Protein AF-A0ABD0S0T4-F1 (afdb_monomer_lite)

Secondary structure (DSSP, 8-state):
---TTS---TT---HHHHHHHHT-SGGGSTTTGGGSTHHHHHHHHHHHHHHHHHHHHGGGT-----SSSSSTT-STTSBPTT-SS--BHHHHSS-HHHHTS--------

InterPro domains:
  IPR002227 Tyrosinase copper-binding domain [PF00264] (11-55)
  IPR002227 Tyrosinase copper-binding domain [PR00092] (15-26)
  IPR002227 Tyrosinase copper-binding domain [PR00092] (35-53)
  IPR002227 Tyrosinase copper-binding domain [PS00498] (36-47)
  IPR008922 Di-copper centre-containing domain superfamily [G3DSA:1.10.1280.10] (3-109)
  IPR008922 Di-copper centre-containing domain superfamily [SSF48056] (4-105)
  IPR050316 Tyrosinase and Hemocyanin [PTHR11474] (7-105)

Foldseek 3Di:
DDDPPPDDDPPDDDQLQVVQVVVVDQCNDPVRNVVPVVVVVSVVVVVQVLLVVLVVPVVVVPDDAAQDDDPPQRHQQHFRPPDPPTDGNVLVSHRCVVRVPDHDPDDDD

Sequence (109 aa):
YSAPQGNYDPVVRSLHNLAHLFLNGTGGQTHLSPNDPIFVLLHTFTDAIFDEWLQRHTAAGTVVYPEENAPIGHNREFNMVPFWPPVRNAEMFVTAPDNLGYTYEVQWP

Organism: Cirrhinus mrigala (NCBI:txid683832)

Structure (mmCIF, N/CA/C/O backbone):
data_AF-A0ABD0S0T4-F1
#
_entry.id   AF-A0ABD0S0T4-F1
#
loop_
_atom_site.group_PDB
_atom_site.id
_atom_site.type_symbol
_atom_site.label_atom_id
_atom_site.label_alt_id
_atom_site.label_comp_id
_atom_site.label_asym_id
_atom_site.label_entity_id
_atom_site.label_seq_id
_atom_site.pdbx_PDB_ins_code
_atom_site.Cartn_x
_atom_site.Cartn_y
_atom_site.Cartn_z
_atom_site.occupancy
_atom_site.B_iso_or_equiv
_atom_site.auth_seq_id
_atom_site.auth_comp_id
_atom_site.auth_asym_id
_atom_site.auth_atom_id
_atom_site.pdbx_PDB_model_num
ATOM 1 N N . TYR A 1 1 ? 22.169 -1.899 3.668 1.00 60.25 1 TYR A N 1
ATOM 2 C CA . TYR A 1 1 ? 21.274 -1.962 2.495 1.00 60.25 1 TYR A CA 1
ATOM 3 C C . TYR A 1 1 ? 19.803 -2.042 2.895 1.00 60.25 1 TYR A C 1
ATOM 5 O O . TYR A 1 1 ? 19.040 -1.268 2.346 1.00 60.25 1 TYR A O 1
ATOM 13 N N . SER A 1 2 ? 19.399 -2.822 3.906 1.00 63.69 2 SER A N 1
ATOM 14 C CA . SER A 1 2 ? 18.089 -2.662 4.568 1.00 63.69 2 SER A CA 1
ATOM 15 C C . SER A 1 2 ? 18.267 -2.269 6.040 1.00 63.69 2 SER A C 1
ATOM 17 O O . SER A 1 2 ? 18.980 -2.962 6.761 1.00 63.69 2 SER A O 1
ATOM 19 N N . ALA A 1 3 ? 17.622 -1.188 6.486 1.00 78.38 3 ALA A N 1
ATOM 20 C CA . ALA A 1 3 ? 17.511 -0.808 7.900 1.00 78.38 3 ALA A CA 1
ATOM 21 C C . ALA A 1 3 ? 16.033 -0.915 8.336 1.00 78.38 3 ALA A C 1
ATOM 23 O O . ALA A 1 3 ? 15.324 0.089 8.357 1.00 78.38 3 ALA A O 1
ATOM 24 N N . PRO A 1 4 ? 15.511 -2.135 8.583 1.00 87.25 4 PRO A N 1
ATOM 25 C CA . PRO A 1 4 ? 14.080 -2.368 8.803 1.00 87.25 4 PRO A CA 1
ATOM 26 C C . PRO A 1 4 ? 13.572 -1.946 10.194 1.00 87.25 4 PRO A C 1
ATOM 28 O O . PRO A 1 4 ? 12.432 -2.230 10.532 1.00 87.25 4 PRO A O 1
ATOM 31 N N . GLN A 1 5 ? 14.391 -1.285 11.016 1.00 92.19 5 GLN A N 1
ATOM 32 C CA . GLN A 1 5 ? 14.072 -0.966 12.415 1.00 92.19 5 GLN A CA 1
ATOM 33 C C . GLN 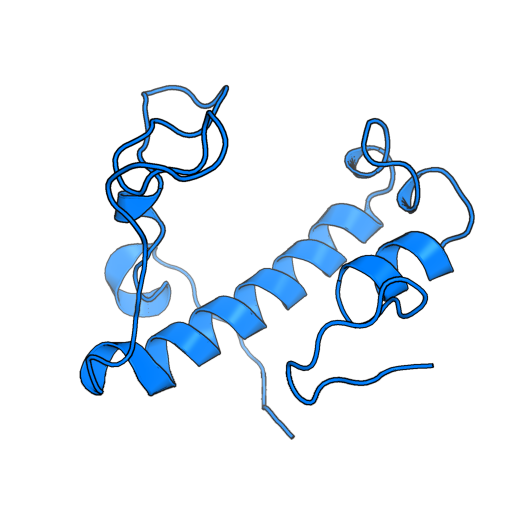A 1 5 ? 13.128 0.241 12.589 1.00 92.19 5 GLN A C 1
ATOM 35 O O . GLN A 1 5 ? 12.870 0.649 13.716 1.00 92.19 5 GLN A O 1
ATOM 40 N N . GLY A 1 6 ? 12.643 0.839 11.495 1.00 91.62 6 GLY A N 1
ATOM 41 C CA . GLY A 1 6 ? 11.724 1.987 11.517 1.00 91.62 6 GLY A CA 1
ATOM 42 C C . GLY A 1 6 ? 12.398 3.364 11.561 1.00 91.62 6 GLY A C 1
ATOM 43 O O . GLY A 1 6 ? 11.715 4.377 11.443 1.00 91.62 6 GLY A O 1
ATOM 44 N N . ASN A 1 7 ? 13.728 3.425 11.672 1.00 94.81 7 ASN A N 1
ATOM 45 C CA . ASN A 1 7 ? 14.466 4.687 11.608 1.00 94.81 7 ASN A CA 1
ATOM 46 C C . ASN A 1 7 ? 14.485 5.240 10.179 1.00 94.81 7 ASN A C 1
ATOM 48 O O . ASN A 1 7 ? 14.825 4.528 9.232 1.00 94.81 7 ASN A O 1
ATOM 52 N N . TYR A 1 8 ? 14.173 6.527 10.035 1.00 93.75 8 TYR A N 1
ATOM 53 C CA . TYR A 1 8 ? 14.284 7.219 8.758 1.00 93.75 8 TYR A CA 1
ATOM 54 C C . TYR A 1 8 ? 15.749 7.506 8.410 1.00 93.75 8 TYR A C 1
ATOM 56 O O . TYR A 1 8 ? 16.477 8.111 9.196 1.00 93.75 8 TYR A O 1
ATOM 64 N N . ASP A 1 9 ? 16.147 7.121 7.200 1.00 93.75 9 ASP A N 1
ATOM 65 C CA . ASP A 1 9 ? 17.419 7.490 6.585 1.00 93.75 9 ASP A CA 1
ATOM 66 C C . ASP A 1 9 ? 17.164 7.835 5.102 1.00 93.75 9 ASP A C 1
ATOM 68 O O . ASP A 1 9 ? 16.684 6.978 4.349 1.00 93.75 9 ASP A O 1
ATOM 72 N N . PRO A 1 10 ? 17.474 9.069 4.650 1.00 93.44 10 PRO A N 1
ATOM 73 C CA . PRO A 1 10 ? 17.185 9.511 3.287 1.00 93.44 10 PRO A CA 1
ATOM 74 C C . PRO A 1 10 ? 17.877 8.680 2.196 1.00 93.44 10 PRO A C 1
ATOM 76 O O . PRO A 1 10 ? 17.391 8.667 1.057 1.00 93.44 10 PRO A O 1
ATOM 79 N N . VAL A 1 11 ? 18.971 7.970 2.499 1.00 94.06 11 VAL A N 1
ATOM 80 C CA . VAL A 1 11 ? 19.699 7.159 1.506 1.00 94.06 11 VAL A CA 1
ATOM 81 C C . VAL A 1 11 ? 19.265 5.693 1.472 1.00 94.06 11 VAL A C 1
ATOM 83 O O . VAL A 1 11 ? 19.567 4.986 0.511 1.00 94.06 11 VAL A O 1
ATOM 86 N N . VAL A 1 12 ? 18.527 5.216 2.478 1.00 92.81 12 VAL A N 1
ATOM 87 C CA . VAL A 1 12 ? 18.126 3.805 2.571 1.00 92.81 12 VAL A CA 1
ATOM 88 C C . VAL A 1 12 ? 16.858 3.535 1.767 1.00 92.81 12 VAL A C 1
ATOM 90 O O . VAL A 1 12 ? 15.885 4.287 1.806 1.00 92.81 12 VAL A O 1
ATOM 93 N N . ARG A 1 13 ? 16.845 2.412 1.045 1.00 94.56 13 ARG A N 1
ATOM 94 C CA . ARG A 1 13 ? 15.651 1.841 0.414 1.00 94.56 13 ARG A CA 1
ATOM 95 C C . ARG A 1 13 ? 15.522 0.401 0.889 1.00 94.56 13 ARG A C 1
ATOM 97 O O . ARG A 1 13 ? 16.462 -0.375 0.758 1.00 94.56 13 ARG A O 1
ATOM 104 N N . SER A 1 14 ? 14.383 0.057 1.471 1.00 95.62 14 SER A N 1
ATOM 105 C CA . SER A 1 14 ? 14.103 -1.267 2.030 1.00 95.62 14 SER A CA 1
ATOM 106 C C . SER A 1 14 ? 12.754 -1.784 1.527 1.00 95.62 14 SER A C 1
ATOM 108 O O . SER A 1 14 ? 11.988 -1.034 0.915 1.00 95.62 14 SER A O 1
ATOM 110 N N . LEU A 1 15 ? 12.490 -3.071 1.778 1.00 96.25 15 LEU A N 1
ATOM 111 C CA . LEU A 1 15 ? 11.196 -3.732 1.564 1.00 96.25 15 LEU A CA 1
ATOM 112 C C . LEU A 1 15 ? 10.582 -3.386 0.191 1.00 96.25 15 LEU A C 1
ATOM 114 O O . LEU A 1 15 ? 11.254 -3.553 -0.825 1.00 96.25 15 LEU A O 1
ATOM 118 N N . HIS A 1 16 ? 9.348 -2.876 0.164 1.00 97.94 16 HIS A N 1
ATOM 119 C CA . HIS A 1 16 ? 8.596 -2.490 -1.034 1.00 97.94 16 HIS A CA 1
ATOM 120 C C . HIS A 1 16 ? 9.418 -1.660 -2.036 1.00 97.94 16 HIS A C 1
ATOM 122 O O . HIS A 1 16 ? 9.550 -2.028 -3.203 1.00 97.94 16 HIS A O 1
ATOM 128 N N . ASN A 1 17 ? 10.034 -0.561 -1.582 1.00 97.00 17 ASN A N 1
ATOM 129 C CA . ASN A 1 17 ? 10.778 0.327 -2.479 1.00 97.00 17 ASN A CA 1
ATOM 130 C C . ASN A 1 17 ? 12.036 -0.353 -3.028 1.00 97.00 17 ASN A C 1
ATOM 132 O O . ASN A 1 17 ? 12.385 -0.151 -4.188 1.00 97.00 17 ASN A O 1
ATOM 136 N N . LEU A 1 18 ? 12.720 -1.161 -2.213 1.00 97.31 18 LEU A N 1
ATOM 137 C CA . LEU A 1 18 ? 13.885 -1.915 -2.673 1.00 97.31 18 LEU A CA 1
ATOM 138 C C . LEU A 1 18 ? 13.494 -2.974 -3.708 1.00 97.31 18 LEU A C 1
ATOM 140 O O . LEU A 1 18 ? 14.202 -3.118 -4.698 1.00 97.31 18 LEU A O 1
ATOM 144 N N . ALA A 1 19 ? 12.374 -3.673 -3.506 1.00 97.94 19 ALA A N 1
ATOM 145 C CA . ALA A 1 19 ? 11.875 -4.671 -4.447 1.00 97.94 19 ALA A CA 1
ATOM 146 C C . ALA A 1 19 ? 11.572 -4.049 -5.820 1.00 97.94 19 ALA A C 1
ATOM 148 O O . ALA A 1 19 ? 12.017 -4.582 -6.831 1.00 97.94 19 ALA A O 1
ATOM 149 N N . HIS A 1 20 ? 10.926 -2.877 -5.862 1.00 98.44 20 HIS A N 1
ATOM 150 C CA . HIS A 1 20 ? 10.740 -2.128 -7.110 1.00 98.44 20 HIS A CA 1
ATOM 151 C C . HIS A 1 20 ? 12.069 -1.725 -7.763 1.00 98.44 20 HIS A C 1
ATO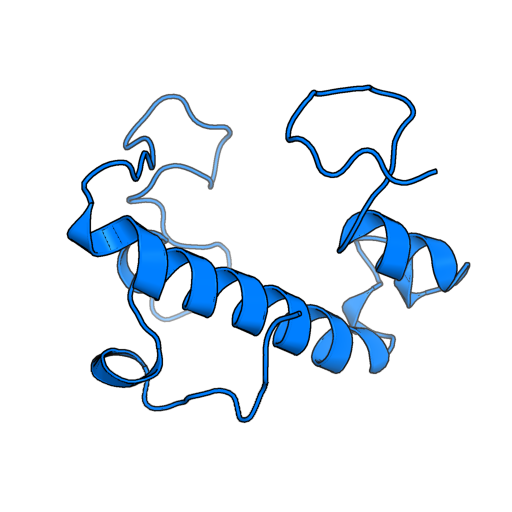M 153 O O . HIS A 1 20 ? 12.275 -1.958 -8.953 1.00 98.44 20 HIS A O 1
ATOM 159 N N . LEU A 1 21 ? 12.988 -1.130 -6.995 1.00 97.75 21 LEU A N 1
ATOM 160 C CA . LEU A 1 21 ? 14.267 -0.638 -7.522 1.00 97.75 21 LEU A CA 1
ATOM 161 C C . LEU A 1 21 ? 15.190 -1.767 -7.997 1.00 97.75 21 LEU A C 1
ATOM 163 O O . LEU A 1 21 ? 15.956 -1.572 -8.939 1.00 97.75 21 LEU A O 1
ATOM 167 N N . PHE A 1 22 ? 15.094 -2.949 -7.387 1.00 98.00 22 PHE A N 1
ATOM 168 C CA . PHE A 1 22 ? 15.858 -4.133 -7.774 1.00 98.00 22 PHE A CA 1
ATOM 169 C C . PHE A 1 22 ? 15.574 -4.571 -9.216 1.00 98.00 22 PHE A C 1
ATOM 171 O O . PHE A 1 22 ? 16.479 -5.050 -9.895 1.00 98.00 22 PHE A O 1
ATOM 178 N N . LEU A 1 23 ? 14.350 -4.355 -9.710 1.00 97.88 23 LEU A N 1
ATOM 179 C CA . LEU A 1 23 ? 13.962 -4.724 -11.074 1.00 97.88 23 LEU A CA 1
ATOM 180 C C . LEU A 1 23 ? 14.694 -3.907 -12.148 1.00 97.88 23 LEU A C 1
ATOM 182 O O . LEU A 1 23 ? 14.752 -4.346 -13.293 1.00 97.88 23 LEU A O 1
ATOM 186 N N . ASN A 1 24 ? 15.248 -2.737 -11.794 1.00 97.88 24 ASN A N 1
ATOM 187 C CA . ASN A 1 24 ? 16.052 -1.880 -12.674 1.00 97.88 24 ASN A CA 1
ATOM 188 C C . ASN A 1 24 ? 15.456 -1.710 -14.091 1.00 97.88 24 ASN A C 1
ATOM 190 O O . ASN A 1 24 ? 16.138 -1.845 -15.107 1.00 97.88 24 ASN A O 1
ATOM 194 N N . GLY A 1 25 ? 14.150 -1.453 -14.157 1.00 97.50 25 GLY A N 1
ATOM 195 C CA . GLY A 1 25 ? 13.388 -1.412 -15.401 1.00 97.50 25 GLY A CA 1
ATOM 196 C C . GLY A 1 25 ? 12.016 -0.777 -15.201 1.00 97.50 25 GLY A C 1
ATOM 197 O O . GLY A 1 25 ? 11.832 0.035 -14.293 1.00 97.50 25 GLY A O 1
ATOM 198 N N . THR A 1 26 ? 11.045 -1.161 -16.031 1.00 98.25 26 THR A N 1
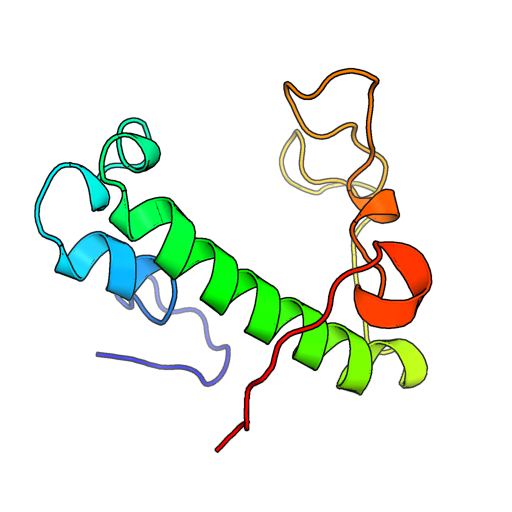ATOM 199 C CA . THR A 1 26 ? 9.658 -0.662 -15.978 1.00 98.25 26 THR A CA 1
ATOM 200 C C . THR A 1 26 ? 9.061 -0.766 -14.573 1.00 98.25 26 THR A C 1
ATOM 202 O O . THR A 1 26 ? 8.524 0.216 -14.064 1.00 98.25 26 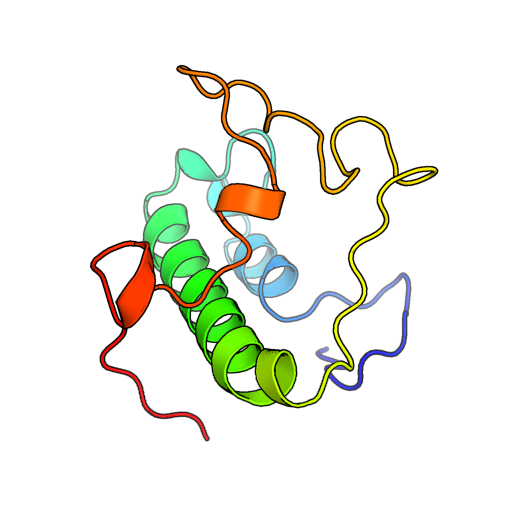THR A O 1
ATOM 205 N N . GLY A 1 27 ? 9.249 -1.910 -13.903 1.00 98.31 27 GLY A N 1
ATOM 206 C CA . GLY A 1 27 ? 8.768 -2.154 -12.542 1.00 98.31 27 GLY A CA 1
ATOM 207 C C . GLY A 1 27 ? 9.347 -1.225 -11.464 1.00 98.31 27 GLY A C 1
ATOM 208 O O . GLY A 1 27 ? 8.766 -1.125 -10.388 1.00 98.31 27 GLY A O 1
ATOM 209 N N . GLY A 1 28 ? 10.447 -0.515 -11.738 1.00 97.94 28 GLY A N 1
ATOM 210 C CA . GLY A 1 28 ? 11.085 0.425 -10.806 1.00 97.94 28 GLY A CA 1
ATOM 211 C C . GLY A 1 28 ? 10.642 1.885 -10.953 1.00 97.94 28 GLY A C 1
ATOM 212 O O . GLY A 1 28 ? 11.099 2.735 -10.191 1.00 97.94 28 GLY A O 1
ATOM 213 N N . GLN A 1 29 ? 9.782 2.204 -11.925 1.00 98.25 29 GLN A N 1
ATOM 214 C CA . GLN A 1 29 ? 9.345 3.575 -12.210 1.00 98.25 29 GLN A CA 1
ATOM 215 C C . GLN A 1 29 ? 7.893 3.777 -11.771 1.00 98.25 29 GLN A C 1
ATOM 217 O O . GLN A 1 29 ? 7.000 3.183 -12.355 1.00 98.25 29 GLN A O 1
ATOM 222 N N . THR A 1 30 ? 7.617 4.656 -10.802 1.00 97.81 30 THR A N 1
ATOM 223 C CA . THR A 1 30 ? 6.284 4.801 -10.169 1.00 97.81 30 THR A CA 1
ATOM 224 C C . THR A 1 30 ? 5.111 4.962 -11.145 1.00 97.81 30 THR A C 1
ATOM 226 O O . THR A 1 30 ? 4.036 4.428 -10.910 1.00 97.81 30 THR A O 1
ATOM 229 N N . HIS A 1 31 ? 5.301 5.687 -12.248 1.00 98.00 31 HIS A N 1
ATOM 230 C CA . HIS A 1 31 ? 4.247 5.953 -13.234 1.00 98.00 31 HIS A CA 1
ATOM 231 C C . HIS A 1 31 ? 4.053 4.822 -14.260 1.00 98.00 31 HIS A C 1
ATOM 233 O O . HIS A 1 31 ? 3.087 4.853 -15.018 1.00 98.00 31 HIS A O 1
ATOM 239 N N . LEU A 1 32 ? 4.961 3.841 -14.300 1.00 98.38 32 LEU A N 1
ATOM 240 C CA . LEU A 1 32 ? 4.913 2.702 -15.221 1.00 98.38 32 LEU A CA 1
ATOM 241 C C . LEU A 1 32 ? 4.929 1.352 -14.514 1.00 98.38 32 LEU A C 1
ATOM 243 O O . LEU A 1 32 ? 4.700 0.352 -15.187 1.00 98.38 32 LEU A O 1
ATOM 247 N N . SER A 1 33 ? 5.206 1.299 -13.212 1.00 98.69 33 SER A N 1
ATOM 248 C CA . SER A 1 33 ? 5.500 0.055 -12.506 1.00 98.69 33 SER A CA 1
ATOM 249 C C . SER A 1 33 ? 4.412 -1.010 -12.644 1.00 98.69 33 SER A C 1
ATOM 251 O O . SER A 1 33 ? 4.797 -2.164 -12.824 1.00 98.69 33 SER A O 1
ATOM 253 N N . PRO A 1 34 ? 3.101 -0.683 -12.707 1.00 98.62 34 PRO A N 1
ATOM 254 C CA . PRO A 1 34 ? 2.070 -1.693 -12.944 1.00 98.62 34 PRO A CA 1
ATOM 255 C C . PRO A 1 34 ? 2.072 -2.320 -14.350 1.00 98.62 34 PRO A C 1
ATOM 257 O O . PRO A 1 34 ? 1.369 -3.301 -14.563 1.00 98.62 34 PRO A O 1
ATOM 260 N N . ASN A 1 35 ? 2.835 -1.791 -15.319 1.00 98.56 35 ASN A N 1
ATOM 261 C CA . ASN A 1 35 ? 3.000 -2.426 -16.638 1.00 98.56 35 ASN A CA 1
ATOM 262 C C . ASN A 1 35 ? 3.866 -3.695 -16.573 1.00 98.56 35 ASN A C 1
ATOM 264 O O . ASN A 1 35 ? 3.826 -4.509 -17.495 1.00 98.56 35 ASN A O 1
ATOM 268 N N . ASP A 1 36 ? 4.669 -3.856 -15.519 1.00 98.69 36 ASP A N 1
ATOM 269 C CA . ASP A 1 36 ? 5.390 -5.094 -15.237 1.00 98.69 36 ASP A CA 1
ATOM 270 C C . ASP A 1 36 ? 4.509 -5.989 -14.343 1.00 98.69 36 ASP A C 1
ATOM 272 O O . ASP A 1 36 ? 4.161 -5.572 -13.235 1.00 98.69 36 ASP A O 1
ATOM 276 N N . PRO A 1 37 ? 4.136 -7.214 -14.761 1.00 98.56 37 PRO A N 1
ATOM 277 C CA . PRO A 1 37 ? 3.240 -8.072 -13.983 1.00 98.56 37 PRO A CA 1
ATOM 278 C C . PRO A 1 37 ? 3.810 -8.488 -12.618 1.00 98.56 37 PRO A C 1
ATOM 280 O O . PRO A 1 37 ? 3.040 -8.883 -11.740 1.00 98.56 37 PRO A O 1
ATOM 283 N N . ILE A 1 38 ? 5.125 -8.353 -12.391 1.00 98.75 38 ILE A N 1
ATOM 284 C CA . ILE A 1 38 ? 5.725 -8.539 -11.061 1.00 98.75 38 ILE A CA 1
ATOM 285 C C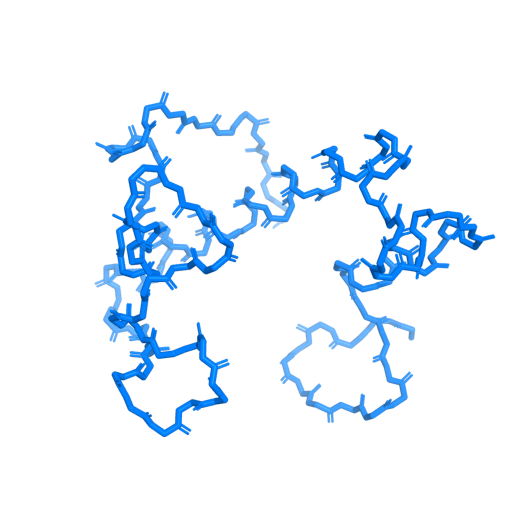 . ILE A 1 38 ? 5.088 -7.590 -10.033 1.00 98.75 38 ILE A C 1
ATOM 287 O O . ILE A 1 38 ? 4.993 -7.953 -8.861 1.00 98.75 38 ILE A O 1
ATOM 291 N N . PHE A 1 39 ? 4.582 -6.424 -10.458 1.00 98.81 39 PHE A N 1
ATOM 292 C CA . PHE A 1 39 ? 3.874 -5.464 -9.609 1.00 98.81 39 PHE A CA 1
ATOM 293 C C . PHE A 1 39 ? 2.755 -6.112 -8.790 1.00 98.81 39 PHE A C 1
ATOM 295 O O . PHE A 1 39 ? 2.656 -5.864 -7.591 1.00 98.81 39 PHE A O 1
ATOM 302 N N . VAL A 1 40 ? 1.945 -6.978 -9.411 1.00 98.81 40 VAL A N 1
ATOM 303 C CA . VAL A 1 40 ? 0.823 -7.641 -8.729 1.00 98.81 40 VAL A CA 1
ATOM 304 C C . VAL A 1 40 ? 1.342 -8.525 -7.600 1.00 98.81 40 VAL A C 1
ATOM 306 O O . VAL A 1 40 ? 0.893 -8.393 -6.467 1.00 98.81 40 VAL A O 1
ATOM 309 N N . LEU A 1 41 ? 2.336 -9.370 -7.883 1.00 98.75 41 LEU A N 1
ATOM 310 C CA . LEU A 1 41 ? 2.906 -10.290 -6.895 1.00 98.75 41 LEU A CA 1
ATOM 311 C C . LEU A 1 41 ? 3.598 -9.531 -5.752 1.00 98.75 41 LEU A C 1
ATOM 313 O O . LEU A 1 41 ? 3.395 -9.842 -4.576 1.00 98.75 41 LEU A O 1
ATOM 317 N N . LEU A 1 42 ? 4.360 -8.489 -6.094 1.00 98.75 42 LEU A N 1
ATOM 318 C CA . LEU A 1 42 ? 5.036 -7.613 -5.137 1.00 98.75 42 LEU A CA 1
ATOM 319 C C . LEU A 1 42 ? 4.029 -6.949 -4.188 1.00 98.75 42 LEU A C 1
ATOM 321 O O . LEU A 1 42 ? 4.219 -6.970 -2.967 1.00 98.75 42 LEU A O 1
ATOM 325 N N . HIS A 1 43 ? 2.941 -6.399 -4.728 1.00 98.81 43 HIS A N 1
ATOM 326 C CA . HIS A 1 43 ? 1.930 -5.729 -3.918 1.00 98.81 43 HIS A CA 1
ATOM 327 C C . HIS A 1 43 ? 1.045 -6.700 -3.137 1.00 98.81 43 HIS A C 1
ATOM 329 O O . HIS A 1 43 ? 0.708 -6.377 -2.006 1.00 98.81 43 HIS A O 1
ATOM 335 N N . THR A 1 44 ? 0.760 -7.909 -3.636 1.00 98.81 44 THR A N 1
ATOM 336 C CA . THR A 1 44 ? 0.076 -8.930 -2.819 1.00 98.81 44 THR A CA 1
ATOM 337 C C . THR A 1 44 ? 0.902 -9.358 -1.608 1.00 98.81 44 THR A C 1
ATOM 339 O O . THR A 1 44 ? 0.346 -9.554 -0.535 1.00 98.81 44 THR A O 1
ATOM 342 N N . PHE A 1 45 ? 2.232 -9.449 -1.733 1.00 98.69 45 PHE A N 1
ATOM 343 C CA . PHE A 1 45 ? 3.090 -9.752 -0.584 1.00 98.69 45 PHE A CA 1
ATOM 344 C C . PHE A 1 45 ? 3.209 -8.563 0.381 1.00 98.69 45 PHE A C 1
ATOM 346 O O . PHE A 1 45 ? 3.271 -8.745 1.595 1.00 98.69 45 PHE A O 1
ATOM 353 N N . THR A 1 46 ? 3.205 -7.336 -0.149 1.00 98.75 46 THR A N 1
ATOM 354 C CA . THR A 1 46 ? 3.160 -6.116 0.672 1.00 98.75 46 THR A CA 1
ATOM 355 C C . THR A 1 46 ? 1.847 -6.027 1.457 1.00 98.75 46 THR A C 1
ATOM 357 O O . THR A 1 46 ? 1.880 -5.696 2.640 1.00 98.75 46 THR A O 1
ATOM 360 N N . ASP A 1 47 ? 0.719 -6.378 0.834 1.00 98.75 47 ASP A N 1
ATOM 361 C CA . ASP A 1 47 ? -0.594 -6.426 1.486 1.00 98.75 47 ASP A CA 1
ATOM 362 C C . ASP A 1 47 ? -0.674 -7.535 2.542 1.00 98.75 47 ASP A C 1
ATOM 364 O O . ASP A 1 47 ? -1.155 -7.289 3.639 1.00 98.75 47 ASP A O 1
ATOM 368 N N . ALA A 1 48 ? -0.083 -8.710 2.296 1.00 98.56 48 ALA A N 1
ATOM 369 C CA . ALA A 1 48 ? 0.009 -9.764 3.310 1.00 98.56 48 ALA A CA 1
ATOM 370 C C . ALA A 1 48 ? 0.736 -9.300 4.583 1.00 98.56 48 ALA A C 1
ATOM 372 O O . ALA A 1 48 ? 0.298 -9.591 5.694 1.00 98.56 48 ALA A O 1
ATOM 373 N N . ILE A 1 49 ? 1.833 -8.544 4.436 1.00 98.19 49 ILE A N 1
ATOM 374 C CA . ILE A 1 49 ? 2.549 -7.952 5.580 1.00 98.19 49 ILE A CA 1
ATOM 375 C C . ILE A 1 49 ? 1.659 -6.933 6.304 1.00 98.19 49 ILE A C 1
ATOM 377 O O . ILE A 1 49 ? 1.691 -6.852 7.533 1.00 98.19 49 ILE A O 1
ATOM 381 N N . PHE A 1 50 ? 0.883 -6.144 5.556 1.00 97.56 50 PHE A N 1
ATOM 382 C CA . PHE A 1 50 ? -0.043 -5.169 6.126 1.00 97.56 50 PHE A CA 1
ATOM 383 C C . PHE A 1 50 ? -1.189 -5.843 6.893 1.00 97.56 50 PHE A C 1
ATOM 385 O O . PHE A 1 50 ? -1.449 -5.453 8.031 1.00 97.56 50 PHE A O 1
ATOM 392 N N . ASP A 1 51 ? -1.802 -6.891 6.339 1.00 97.62 51 ASP A N 1
ATOM 393 C CA . ASP A 1 51 ? -2.851 -7.665 7.009 1.00 97.62 51 ASP A CA 1
ATOM 394 C C . ASP A 1 51 ? -2.329 -8.329 8.292 1.00 97.62 51 ASP A C 1
ATOM 396 O O . ASP A 1 51 ? -2.941 -8.192 9.351 1.00 97.62 51 ASP A O 1
ATOM 400 N N . GLU A 1 52 ? -1.139 -8.939 8.261 1.00 96.69 52 GLU A N 1
ATOM 401 C CA . GLU A 1 52 ? -0.510 -9.480 9.474 1.00 96.69 52 GLU A CA 1
ATOM 402 C C . GLU A 1 52 ? -0.278 -8.391 10.529 1.00 96.69 52 GLU A C 1
ATOM 404 O O . GLU A 1 52 ? -0.506 -8.592 11.728 1.00 96.69 52 GLU A O 1
ATOM 409 N N . TRP A 1 53 ? 0.180 -7.212 10.103 1.00 96.00 53 TRP A N 1
ATOM 410 C CA . TRP A 1 53 ? 0.370 -6.090 11.011 1.00 96.00 53 TRP A CA 1
ATOM 411 C C . TRP A 1 53 ? -0.961 -5.641 11.631 1.00 96.00 53 TRP A C 1
ATOM 413 O O . TRP A 1 53 ? -1.004 -5.419 12.847 1.00 96.00 53 TRP A O 1
ATOM 423 N N . LEU A 1 54 ? -2.044 -5.575 10.848 1.00 94.81 54 LEU A N 1
ATOM 424 C CA . LEU A 1 54 ? -3.388 -5.261 11.339 1.00 94.81 54 LEU A CA 1
ATOM 425 C C . LEU A 1 54 ? -3.869 -6.297 12.355 1.00 94.81 54 LEU A C 1
ATOM 427 O O . LEU A 1 54 ? -4.346 -5.907 13.423 1.00 94.81 54 LEU A O 1
ATOM 431 N N . GLN A 1 55 ? -3.697 -7.590 12.078 1.00 92.19 55 GLN A N 1
ATOM 432 C CA . GLN A 1 55 ? -4.083 -8.664 12.996 1.00 92.19 55 GLN A CA 1
ATOM 433 C C . GLN A 1 55 ? -3.339 -8.559 14.337 1.00 92.19 55 GLN A C 1
ATOM 435 O O . GLN A 1 55 ? -3.948 -8.684 15.401 1.00 92.19 55 GLN A O 1
ATOM 440 N N . ARG A 1 56 ? -2.033 -8.257 14.311 1.00 92.44 56 ARG A N 1
ATOM 441 C CA . ARG A 1 56 ? -1.205 -8.151 15.528 1.00 92.44 56 ARG A CA 1
ATOM 442 C C . ARG A 1 56 ? -1.462 -6.891 16.357 1.00 92.44 56 ARG A C 1
ATOM 444 O O . ARG A 1 56 ? -1.298 -6.938 17.575 1.00 92.44 56 ARG A O 1
ATOM 451 N N . HIS A 1 57 ? -1.815 -5.765 15.731 1.00 90.31 57 HIS A N 1
ATOM 452 C CA . HIS A 1 57 ? -1.771 -4.452 16.397 1.00 90.31 57 HIS A CA 1
ATOM 453 C C . HIS A 1 57 ? -3.124 -3.751 16.532 1.00 90.31 57 HIS A C 1
ATOM 455 O O . HIS A 1 57 ? -3.267 -2.902 17.412 1.00 90.31 57 HIS A O 1
ATOM 461 N N . THR A 1 58 ? -4.139 -4.111 15.743 1.00 81.06 58 THR A N 1
ATOM 462 C CA . THR A 1 58 ? -5.462 -3.464 15.837 1.00 81.06 58 THR A CA 1
ATOM 463 C C . THR A 1 58 ? -6.093 -3.679 17.214 1.00 81.06 58 THR A C 1
ATOM 465 O O . THR A 1 58 ? -6.575 -2.729 17.827 1.00 81.06 58 THR A O 1
ATOM 468 N N . ALA A 1 59 ? -5.994 -4.891 17.772 1.00 72.38 59 ALA A N 1
ATOM 469 C CA . ALA A 1 59 ? -6.481 -5.183 19.124 1.00 72.38 59 ALA A CA 1
ATOM 470 C C . ALA A 1 59 ? -5.687 -4.458 20.231 1.00 72.38 59 ALA A C 1
ATOM 472 O O . ALA A 1 59 ? -6.206 -4.241 21.324 1.00 72.38 59 ALA A O 1
ATOM 473 N N . ALA A 1 60 ? -4.439 -4.067 19.954 1.00 68.25 60 ALA A N 1
ATOM 474 C CA . ALA A 1 60 ? -3.566 -3.393 20.912 1.00 68.25 60 ALA A CA 1
ATOM 475 C C . ALA A 1 60 ? -3.828 -1.877 21.012 1.00 68.25 60 ALA A C 1
ATOM 477 O O . ALA A 1 60 ? -3.260 -1.225 21.886 1.00 68.25 60 ALA A O 1
ATOM 478 N N . GLY A 1 61 ? -4.659 -1.302 20.130 1.00 67.19 61 GLY A N 1
ATOM 479 C CA . GLY A 1 61 ? -5.004 0.126 20.146 1.00 67.19 61 GLY A CA 1
ATOM 480 C C . GLY A 1 61 ? -3.835 1.071 19.838 1.00 67.19 61 GLY A C 1
ATOM 481 O O . GLY A 1 61 ? -3.938 2.271 20.069 1.00 67.19 61 GLY A O 1
ATOM 482 N N . THR A 1 62 ? -2.716 0.552 19.326 1.00 72.88 62 THR A N 1
ATOM 483 C CA . THR A 1 62 ? -1.491 1.318 19.023 1.00 72.88 62 THR A CA 1
ATOM 484 C C . THR A 1 62 ? -1.484 1.920 17.617 1.00 72.88 62 THR A C 1
ATOM 486 O O . THR A 1 62 ? -0.492 2.507 17.188 1.00 72.88 62 THR A O 1
ATOM 489 N N . VAL A 1 63 ? -2.583 1.765 16.883 1.00 81.62 63 VAL A N 1
ATOM 490 C CA . VAL A 1 63 ? -2.688 2.147 15.480 1.00 81.62 63 VAL A CA 1
ATOM 491 C C . VAL A 1 63 ? -3.066 3.620 15.347 1.00 81.62 63 VAL A C 1
ATOM 493 O O . VAL A 1 63 ? -4.108 4.050 15.835 1.00 81.62 63 VAL A O 1
ATOM 496 N N . VAL A 1 64 ? -2.232 4.387 14.642 1.00 88.56 64 VAL A N 1
ATOM 497 C CA . VAL A 1 64 ? -2.467 5.808 14.363 1.00 88.56 64 VAL A CA 1
ATOM 498 C C . VAL A 1 64 ? -2.625 6.012 12.859 1.00 88.56 64 VAL A C 1
ATOM 500 O O . VAL A 1 64 ? -1.669 5.847 12.105 1.00 88.56 64 VAL A O 1
ATOM 503 N N . TYR A 1 65 ? -3.823 6.416 12.436 1.00 94.31 65 TYR A N 1
ATOM 504 C CA . TYR A 1 65 ? -4.101 6.920 11.090 1.00 94.31 65 TYR A CA 1
ATOM 505 C C . TYR A 1 65 ? -4.721 8.322 11.235 1.00 94.31 65 TYR A C 1
ATOM 507 O O . TYR A 1 65 ? -5.841 8.424 11.736 1.00 94.31 65 TYR A O 1
ATOM 515 N N . PRO A 1 66 ? -4.027 9.407 10.835 1.00 96.38 66 PRO A N 1
ATOM 516 C CA . PRO A 1 66 ? -4.518 10.773 11.018 1.00 96.38 66 PRO A CA 1
ATOM 517 C C . PRO A 1 66 ? -5.781 11.083 10.198 1.00 96.38 66 PRO A C 1
ATOM 519 O O . PRO A 1 66 ? -5.870 10.773 9.008 1.00 96.38 66 PRO A O 1
ATOM 522 N N . GLU A 1 67 ? -6.740 11.761 10.826 1.00 96.75 67 GLU A N 1
ATOM 523 C CA . GLU A 1 67 ? -7.957 12.276 10.176 1.00 96.75 67 GLU A CA 1
ATOM 524 C C . GLU A 1 67 ? -7.711 13.583 9.403 1.00 96.75 67 GLU A C 1
ATOM 526 O O . GLU A 1 67 ? -8.452 13.914 8.478 1.00 96.75 67 GLU A O 1
ATOM 531 N N . GLU A 1 68 ? -6.647 14.310 9.744 1.00 97.50 68 GLU A N 1
ATOM 532 C CA . GLU A 1 68 ? -6.291 15.603 9.163 1.00 97.50 68 GLU A CA 1
ATOM 533 C C . GLU A 1 68 ? -4.771 15.828 9.139 1.00 97.50 68 GLU A C 1
ATOM 535 O O . GLU A 1 68 ? -4.005 15.105 9.775 1.00 97.50 68 GLU A O 1
ATOM 540 N N . ASN A 1 69 ? -4.336 16.862 8.412 1.00 97.56 69 ASN A N 1
ATOM 541 C CA . ASN A 1 69 ? -2.937 17.298 8.294 1.00 97.56 69 ASN A CA 1
ATOM 542 C C . ASN A 1 69 ? -1.958 16.278 7.671 1.00 97.56 69 ASN A C 1
ATOM 544 O O . ASN A 1 69 ? -0.749 16.516 7.685 1.00 97.56 69 ASN A O 1
ATOM 548 N N . ALA A 1 70 ? -2.441 15.182 7.075 1.00 98.12 70 ALA A N 1
ATOM 549 C CA . ALA A 1 70 ? -1.622 14.358 6.190 1.00 98.12 70 ALA A CA 1
ATOM 550 C C . ALA A 1 70 ? -1.426 15.065 4.831 1.00 98.12 70 ALA A C 1
ATOM 552 O O . ALA A 1 70 ? -2.177 15.987 4.489 1.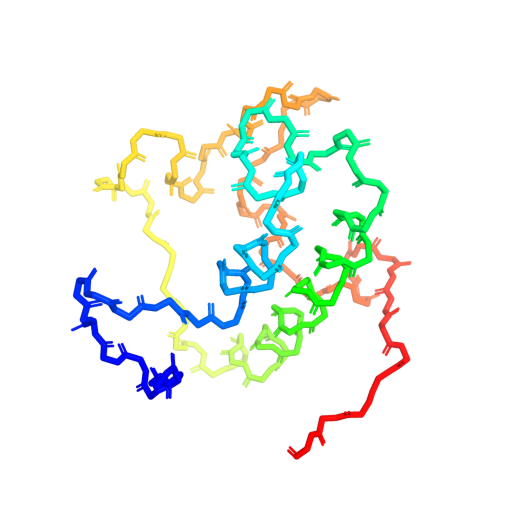00 98.12 70 ALA A O 1
ATOM 553 N N . PRO A 1 71 ? -0.443 14.644 4.011 1.00 98.50 71 PRO A N 1
ATOM 554 C CA . PRO A 1 71 ? -0.385 15.055 2.613 1.00 98.50 71 PRO A CA 1
ATOM 555 C C . PRO A 1 71 ? -1.734 14.840 1.906 1.00 98.50 71 PRO A C 1
ATOM 557 O O . PRO A 1 71 ? -2.473 13.906 2.222 1.00 98.50 71 PRO A O 1
ATOM 560 N N . ILE A 1 72 ? -2.070 15.703 0.944 1.00 98.31 72 ILE A N 1
ATOM 561 C CA . ILE A 1 72 ? -3.351 15.636 0.223 1.00 98.31 72 ILE A CA 1
ATOM 562 C C . ILE A 1 72 ? -3.610 14.225 -0.337 1.00 98.31 72 ILE A C 1
ATOM 564 O O . ILE A 1 72 ? -2.733 13.627 -0.951 1.00 98.31 72 ILE A O 1
ATOM 568 N N . GLY A 1 73 ? -4.816 13.696 -0.106 1.00 97.88 73 GLY A N 1
ATOM 569 C CA . GLY A 1 73 ? -5.203 12.331 -0.484 1.00 97.88 73 GLY A CA 1
ATOM 570 C C . GLY A 1 73 ? -4.903 11.251 0.566 1.00 97.88 73 GLY A C 1
ATOM 571 O O . GLY A 1 73 ? -5.397 10.137 0.424 1.00 97.88 73 GLY A O 1
ATOM 572 N N . HIS A 1 74 ? -4.168 11.572 1.638 1.00 98.31 74 HIS A N 1
ATOM 573 C CA . HIS A 1 74 ? -3.733 10.603 2.653 1.00 98.31 74 HIS A CA 1
ATOM 574 C C . HIS A 1 74 ? -4.405 10.752 4.027 1.00 98.31 74 HIS A C 1
ATOM 576 O O . HIS A 1 74 ? -3.972 10.086 4.957 1.00 98.31 74 HIS A O 1
ATOM 582 N N . ASN A 1 75 ? -5.425 11.599 4.218 1.00 98.31 75 ASN A N 1
ATOM 583 C CA . ASN A 1 75 ? -6.191 11.547 5.477 1.00 98.31 75 ASN A CA 1
ATOM 584 C C . ASN A 1 75 ? -7.063 10.284 5.519 1.00 98.31 75 ASN A C 1
ATOM 586 O O . ASN A 1 75 ? -7.550 9.822 4.483 1.00 98.31 75 ASN A O 1
ATOM 590 N N . ARG A 1 76 ? -7.340 9.778 6.723 1.00 97.50 76 ARG A N 1
ATOM 591 C CA . ARG A 1 76 ? -8.130 8.557 6.958 1.00 97.50 76 ARG A CA 1
ATOM 592 C C . ARG A 1 76 ? -9.483 8.533 6.235 1.00 97.50 76 ARG A C 1
ATOM 594 O O . ARG A 1 76 ? -9.899 7.499 5.720 1.00 97.50 76 ARG A O 1
ATOM 601 N N . GLU A 1 77 ? -10.147 9.682 6.163 1.00 98.25 77 GLU A N 1
ATOM 602 C CA . GLU A 1 77 ? -11.483 9.818 5.571 1.00 98.25 77 GLU A CA 1
ATOM 603 C C . GLU A 1 77 ? -11.465 10.268 4.097 1.00 98.25 77 GLU A C 1
ATOM 605 O O . GLU A 1 77 ? -12.526 10.466 3.506 1.00 98.25 77 GLU A O 1
ATOM 610 N N . PHE A 1 78 ? -10.289 10.432 3.469 1.00 98.31 78 PHE A N 1
ATOM 611 C CA . PHE A 1 78 ? -10.227 10.711 2.030 1.00 98.31 78 PHE A CA 1
ATOM 612 C C . PHE A 1 78 ? -10.672 9.493 1.221 1.00 98.31 78 PHE A C 1
ATOM 614 O O . PHE A 1 78 ? -10.249 8.368 1.491 1.00 98.31 78 PHE A O 1
ATOM 621 N N . ASN A 1 79 ? -11.456 9.750 0.171 1.00 98.75 79 ASN A N 1
ATOM 622 C CA . ASN A 1 79 ? -11.675 8.780 -0.897 1.00 98.75 79 ASN A CA 1
ATOM 623 C C . ASN A 1 79 ? -10.355 8.548 -1.640 1.00 98.75 79 ASN A C 1
ATOM 625 O O . ASN A 1 79 ? -9.736 9.506 -2.114 1.00 98.75 79 ASN A O 1
ATOM 629 N N . MET A 1 80 ? -9.943 7.290 -1.757 1.00 98.62 80 MET A N 1
ATOM 630 C CA . MET A 1 80 ? -8.749 6.904 -2.497 1.00 98.62 80 MET A CA 1
ATOM 631 C C . MET A 1 80 ? -8.936 7.221 -3.983 1.00 98.62 80 MET A C 1
ATOM 633 O O . MET A 1 80 ? -9.808 6.675 -4.662 1.00 98.62 80 MET A O 1
ATOM 637 N N . VAL A 1 81 ? -8.110 8.127 -4.498 1.00 98.12 81 VAL A N 1
ATOM 638 C CA . VAL A 1 81 ? -8.158 8.538 -5.902 1.00 98.12 81 VAL A CA 1
ATOM 639 C C . VAL A 1 81 ? -7.477 7.473 -6.771 1.00 98.12 81 VAL A C 1
ATOM 641 O O . VAL A 1 81 ? -6.385 7.035 -6.411 1.00 98.12 81 VAL A O 1
ATOM 644 N N . PRO A 1 82 ? -8.029 7.101 -7.942 1.00 98.00 82 PRO A N 1
ATOM 645 C CA . PRO A 1 82 ? -9.278 7.559 -8.562 1.00 98.00 82 PRO A CA 1
ATOM 646 C C . PRO A 1 82 ? -10.396 6.493 -8.529 1.00 98.00 82 PRO A C 1
ATOM 648 O O . PRO A 1 82 ? -11.112 6.334 -9.517 1.00 98.00 82 PRO A O 1
ATOM 651 N N . PHE A 1 83 ? -10.527 5.714 -7.451 1.00 98.38 83 PHE A N 1
ATOM 652 C CA . PHE A 1 83 ? -11.459 4.581 -7.429 1.00 98.38 83 PHE A CA 1
ATOM 653 C C . PHE A 1 83 ? -12.937 5.007 -7.474 1.00 98.38 83 PHE A C 1
ATOM 655 O O . PHE A 1 83 ? -13.320 6.070 -6.978 1.00 98.38 83 PHE A O 1
ATOM 662 N N . TRP A 1 84 ? -13.768 4.149 -8.076 1.00 97.62 84 TRP A N 1
ATOM 663 C CA . TRP A 1 84 ? -15.215 4.328 -8.188 1.00 97.62 84 TRP A CA 1
ATOM 664 C C . TRP A 1 84 ? -15.959 2.992 -7.958 1.00 97.62 84 TRP A C 1
ATOM 666 O O . TRP A 1 84 ? -15.575 2.000 -8.581 1.00 97.62 84 TRP A O 1
ATOM 676 N N . PRO A 1 85 ? -17.039 2.941 -7.146 1.00 97.94 85 PRO A N 1
ATOM 677 C CA . PRO A 1 85 ? -17.592 4.043 -6.349 1.00 97.94 85 PRO A CA 1
ATOM 678 C C . PRO A 1 85 ? -16.580 4.569 -5.313 1.00 97.94 85 PRO A C 1
ATOM 680 O O . PRO A 1 85 ? -15.583 3.894 -5.053 1.00 97.94 85 PRO A O 1
ATOM 683 N N . PRO A 1 86 ? -16.775 5.787 -4.770 1.00 98.56 86 PRO A N 1
ATOM 684 C CA . PRO A 1 86 ? -15.833 6.359 -3.814 1.00 98.56 86 PRO A CA 1
ATOM 685 C C . PRO A 1 86 ? -15.639 5.435 -2.611 1.00 98.56 86 PRO A C 1
ATOM 687 O O . PRO A 1 86 ? -16.617 4.970 -2.031 1.00 98.56 86 PRO A O 1
ATOM 690 N N . VAL A 1 87 ? -14.379 5.191 -2.256 1.00 98.56 87 VAL A N 1
ATOM 691 C CA . VAL A 1 87 ? -13.988 4.318 -1.147 1.00 98.56 87 VAL A CA 1
ATOM 692 C C . VAL A 1 87 ? -12.904 4.988 -0.318 1.00 98.56 87 VAL A C 1
ATOM 694 O O . VAL A 1 87 ? -11.902 5.462 -0.863 1.00 98.56 87 VAL A O 1
ATOM 697 N N . ARG A 1 88 ? -13.112 5.080 0.995 1.00 98.50 88 ARG A N 1
ATOM 698 C CA . ARG A 1 88 ? -12.185 5.768 1.900 1.00 98.50 88 ARG A CA 1
ATOM 699 C C . ARG A 1 88 ? -11.015 4.885 2.297 1.00 98.50 88 ARG A C 1
ATOM 701 O O . ARG A 1 88 ? -11.145 3.666 2.361 1.00 98.50 88 ARG A O 1
ATOM 708 N N . ASN A 1 89 ? -9.902 5.509 2.681 1.00 98.25 89 ASN A N 1
ATOM 709 C CA . ASN A 1 89 ? -8.780 4.789 3.289 1.00 98.25 89 ASN A CA 1
ATOM 710 C C . ASN A 1 89 ? -9.225 3.948 4.504 1.00 98.25 89 ASN A C 1
ATOM 712 O O . ASN A 1 89 ? -8.803 2.804 4.647 1.00 98.25 89 ASN A O 1
ATOM 716 N N . ALA A 1 90 ? -10.117 4.491 5.346 1.00 96.94 90 ALA A N 1
ATOM 717 C CA . ALA A 1 90 ? -10.678 3.804 6.513 1.00 96.94 90 ALA A CA 1
ATOM 718 C C . ALA A 1 90 ? -11.365 2.465 6.184 1.00 96.94 90 ALA A C 1
ATOM 720 O O . ALA A 1 90 ? -11.360 1.562 7.014 1.00 96.94 90 ALA A O 1
ATOM 721 N N . GLU A 1 91 ? -11.947 2.328 4.990 1.00 97.81 91 GLU A N 1
ATOM 722 C CA . GLU A 1 91 ? -12.690 1.127 4.581 1.00 97.81 91 GLU A CA 1
ATOM 723 C C . GLU A 1 91 ? -11.765 -0.040 4.216 1.00 97.81 91 GLU A C 1
ATOM 725 O O . GLU A 1 91 ? -12.191 -1.188 4.266 1.00 97.81 91 GLU A O 1
ATOM 730 N N . MET A 1 92 ? -10.496 0.244 3.903 1.00 97.75 92 MET A N 1
ATOM 731 C CA . MET A 1 92 ? -9.460 -0.770 3.661 1.00 97.75 92 MET A CA 1
ATOM 732 C C . MET A 1 92 ? -8.575 -1.015 4.885 1.00 97.75 92 MET A C 1
ATOM 734 O O . MET A 1 92 ? -7.706 -1.879 4.866 1.00 97.75 92 MET A O 1
ATOM 738 N N . PHE A 1 93 ? -8.777 -0.261 5.966 1.00 96.00 93 PHE A N 1
ATOM 739 C CA . PHE A 1 93 ? -7.990 -0.374 7.189 1.00 96.00 93 PHE A CA 1
ATOM 740 C C . PHE A 1 93 ? -8.623 -1.386 8.159 1.00 96.00 93 PHE A C 1
ATOM 742 O O . PHE A 1 93 ? -8.990 -1.065 9.289 1.00 96.00 93 PHE A O 1
ATOM 749 N N . VAL A 1 94 ? -8.813 -2.612 7.676 1.00 95.19 94 VAL A N 1
ATOM 750 C CA . VAL A 1 94 ? -9.517 -3.709 8.354 1.00 95.19 94 VAL A CA 1
ATOM 751 C C . VAL A 1 94 ? -8.824 -5.034 8.047 1.00 95.19 94 VAL A C 1
ATOM 753 O O . VAL A 1 94 ? -8.185 -5.161 7.008 1.00 95.19 94 VAL A O 1
ATOM 756 N N . THR A 1 95 ? -8.948 -6.031 8.925 1.00 96.19 95 THR A N 1
ATOM 757 C CA . THR A 1 95 ? -8.393 -7.367 8.654 1.00 96.19 95 THR A CA 1
ATOM 758 C C . THR A 1 95 ? -9.116 -8.005 7.470 1.00 96.19 95 THR A C 1
ATOM 760 O O . THR A 1 95 ? -10.350 -8.088 7.450 1.00 96.19 95 THR A O 1
ATOM 763 N N . ALA A 1 96 ? -8.359 -8.466 6.478 1.00 97.62 96 ALA A N 1
ATOM 764 C CA . ALA A 1 96 ? -8.902 -8.996 5.235 1.00 97.62 96 ALA A CA 1
ATOM 765 C C . ALA A 1 96 ? -9.785 -10.248 5.417 1.00 97.62 96 ALA A C 1
ATOM 767 O O . ALA A 1 96 ? -10.858 -10.281 4.799 1.00 97.62 96 ALA A O 1
ATOM 768 N N . PRO A 1 97 ? -9.437 -11.232 6.282 1.00 96.56 97 PRO A N 1
ATOM 769 C CA . PRO A 1 97 ? -10.220 -12.464 6.408 1.00 96.56 97 PRO A CA 1
ATOM 770 C C . PRO A 1 97 ? -11.673 -12.223 6.822 1.00 96.56 97 PRO A C 1
ATOM 772 O O . PRO A 1 97 ? -12.584 -12.817 6.248 1.00 96.56 97 PRO A O 1
ATOM 775 N N . ASP A 1 98 ? -11.890 -11.314 7.774 1.00 94.94 98 ASP A N 1
ATOM 776 C CA . ASP A 1 98 ? -13.215 -11.065 8.347 1.00 94.94 98 ASP A CA 1
ATOM 777 C C . ASP A 1 98 ? -14.011 -10.000 7.580 1.00 94.94 98 ASP A C 1
ATOM 779 O O . ASP A 1 98 ? -15.240 -9.992 7.642 1.00 94.94 98 ASP A O 1
ATOM 783 N N . ASN A 1 99 ? -13.332 -9.093 6.866 1.00 97.88 99 ASN A N 1
ATOM 784 C CA . ASN A 1 99 ? -13.964 -7.884 6.323 1.00 97.88 99 ASN A CA 1
ATOM 785 C C . ASN A 1 99 ? -13.922 -7.780 4.793 1.00 97.88 99 ASN A C 1
ATOM 787 O O . ASN A 1 99 ? -14.784 -7.118 4.216 1.00 97.88 99 ASN A O 1
ATOM 791 N N . LEU A 1 100 ? -12.948 -8.412 4.128 1.00 98.06 100 LEU A N 1
ATOM 792 C CA . LEU A 1 100 ? -12.705 -8.253 2.685 1.00 98.06 100 LEU A CA 1
ATOM 793 C C . LEU A 1 100 ? -12.801 -9.570 1.897 1.00 98.06 100 LEU A C 1
ATOM 795 O O . LEU A 1 100 ? -12.776 -9.555 0.667 1.00 98.06 100 LEU A O 1
ATOM 799 N N . GLY A 1 101 ? -12.961 -10.708 2.580 1.00 98.19 101 GLY A N 1
ATOM 800 C CA . GLY A 1 101 ? -13.254 -11.999 1.953 1.00 98.19 101 GLY A CA 1
ATOM 801 C C . GLY A 1 101 ? -12.041 -12.718 1.361 1.00 98.19 101 GLY A C 1
ATOM 802 O O . GLY A 1 101 ? -12.213 -13.609 0.528 1.00 98.19 101 GLY A O 1
ATOM 803 N N . TYR A 1 102 ? -10.826 -12.356 1.780 1.00 98.56 102 TYR A N 1
ATOM 804 C CA . TYR A 1 102 ? -9.596 -13.042 1.386 1.00 98.56 102 TYR A CA 1
ATOM 805 C C . TYR A 1 102 ? -8.625 -13.194 2.559 1.00 98.56 102 TYR A C 1
ATOM 807 O O . TYR A 1 102 ? -8.699 -12.479 3.552 1.00 98.56 102 TYR A O 1
ATOM 815 N N . THR A 1 103 ? -7.706 -14.152 2.444 1.00 98.38 103 THR A N 1
ATOM 816 C CA . THR A 1 103 ? -6.625 -14.383 3.408 1.00 98.38 103 THR A CA 1
ATOM 817 C C . THR A 1 103 ? -5.374 -14.867 2.677 1.00 98.38 103 THR A C 1
ATOM 819 O O . THR A 1 103 ? -5.450 -15.280 1.516 1.00 98.38 103 THR A O 1
ATOM 822 N N . TYR A 1 104 ? -4.232 -14.828 3.357 1.00 98.44 104 TYR A N 1
ATOM 823 C CA . TYR A 1 104 ? -2.945 -15.243 2.817 1.00 98.44 104 TYR A CA 1
ATOM 824 C C . TYR A 1 104 ? -2.492 -16.567 3.423 1.00 98.44 104 TYR A C 1
ATOM 826 O O . TYR A 1 104 ? -2.345 -16.696 4.636 1.00 98.44 104 TYR A O 1
ATOM 834 N N . GLU A 1 105 ? -2.192 -17.540 2.565 1.00 98.31 105 GLU A N 1
ATOM 835 C CA . GLU A 1 105 ? -1.457 -18.735 2.971 1.00 98.31 105 GLU A CA 1
ATOM 836 C C . GLU A 1 105 ? 0.040 -18.396 3.037 1.00 98.31 105 GLU A C 1
ATOM 838 O O . GLU A 1 105 ? 0.776 -18.498 2.055 1.00 98.31 105 GLU A O 1
ATOM 843 N N . VAL A 1 106 ? 0.482 -17.914 4.198 1.00 97.12 106 VAL A N 1
ATOM 844 C CA . VAL A 1 106 ? 1.864 -17.488 4.441 1.00 97.12 106 VAL A CA 1
ATOM 845 C C . VAL A 1 106 ? 2.263 -17.772 5.889 1.00 97.12 106 VAL A C 1
ATOM 847 O O . VAL A 1 106 ? 1.430 -17.765 6.792 1.00 97.12 106 VAL A O 1
ATOM 850 N N . GLN A 1 107 ? 3.550 -18.036 6.116 1.00 97.06 107 GLN A N 1
ATOM 851 C CA . GLN A 1 107 ? 4.142 -18.132 7.450 1.00 97.06 107 GLN A CA 1
ATOM 852 C C . GLN A 1 107 ? 5.209 -17.052 7.605 1.00 97.06 107 GLN A C 1
ATOM 854 O O . GLN A 1 107 ? 6.040 -16.858 6.715 1.00 97.06 107 GLN A O 1
ATOM 859 N N . TRP A 1 108 ? 5.179 -16.355 8.738 1.00 95.94 108 TRP A N 1
ATOM 860 C CA . TRP A 1 108 ? 6.127 -15.290 9.046 1.00 95.94 108 TRP A CA 1
ATOM 861 C C . TRP A 1 108 ? 7.371 -15.849 9.748 1.00 95.94 108 TRP A C 1
ATOM 863 O O . TRP A 1 108 ? 7.227 -16.762 10.565 1.00 95.94 108 TRP A O 1
ATOM 873 N N . PRO A 1 109 ? 8.570 -15.328 9.429 1.00 94.69 109 PRO A N 1
ATOM 874 C CA . PRO A 1 109 ? 9.815 -15.734 10.077 1.00 94.69 109 PRO A CA 1
ATOM 875 C C . PRO A 1 109 ? 9.881 -15.341 11.559 1.00 94.69 109 PRO A C 1
ATOM 877 O O . PRO A 1 109 ? 9.185 -14.380 11.966 1.00 94.69 109 PRO A O 1
#

Radius of gyration: 15.6 Å; chains: 1; bounding box: 39×36×38 Å

pLDDT: mean 94.89, std 7.56, range [60.25, 98.81]